Protein AF-A0A5C0E1Z8-F1 (afdb_monomer_lite)

Organism: NCBI:txid28198

Foldseek 3Di:
DKKWKFFPQQVRDIFIWRPQFPDDDPFKGKTFGDDDPDDPWDWDQDPVPRDIDTAGMWIQGPQQFIWGADPVVRDTHRRRGHMDMGDDPD

Radius of gyration: 12.48 Å; chains: 1; bounding box: 24×30×39 Å

Structure (mmCIF, N/CA/C/O backbone):
data_AF-A0A5C0E1Z8-F1
#
_entry.id   AF-A0A5C0E1Z8-F1
#
loop_
_atom_site.group_PDB
_atom_site.id
_atom_site.type_symbol
_atom_site.label_atom_id
_atom_site.label_alt_id
_atom_site.label_comp_id
_atom_site.label_asym_id
_atom_site.label_entity_id
_atom_site.label_seq_id
_atom_site.pdbx_PDB_ins_code
_atom_site.Cartn_x
_atom_site.Cartn_y
_atom_site.Cartn_z
_atom_site.occupancy
_atom_site.B_iso_or_equiv
_atom_site.auth_seq_id
_atom_site.auth_comp_id
_atom_site.auth_asym_id
_atom_site.auth_atom_id
_atom_site.pdbx_PDB_model_num
ATOM 1 N N . MET A 1 1 ? 1.702 -0.986 -16.596 1.00 86.06 1 MET A N 1
ATOM 2 C CA . MET A 1 1 ? 2.960 -1.436 -15.961 1.00 86.06 1 MET A CA 1
ATOM 3 C C . MET A 1 1 ? 2.698 -1.669 -14.478 1.00 86.06 1 MET A C 1
ATOM 5 O O . MET A 1 1 ? 1.860 -0.969 -13.910 1.00 86.06 1 MET A O 1
ATOM 9 N N . TYR A 1 2 ? 3.337 -2.670 -13.877 1.00 91.50 2 TYR A N 1
ATOM 10 C CA . TYR A 1 2 ? 3.107 -3.066 -12.483 1.00 91.50 2 TYR A CA 1
ATOM 11 C C . TYR A 1 2 ? 4.355 -2.834 -11.639 1.00 91.50 2 TYR A C 1
ATOM 13 O O . TYR A 1 2 ? 5.438 -2.605 -12.173 1.00 91.50 2 TYR A O 1
ATOM 21 N N . ALA A 1 3 ? 4.182 -2.850 -10.328 1.00 93.44 3 ALA A N 1
ATOM 22 C CA . ALA A 1 3 ? 5.276 -2.799 -9.381 1.00 93.44 3 ALA A CA 1
ATOM 23 C C . ALA A 1 3 ? 4.986 -3.723 -8.202 1.00 93.44 3 ALA A C 1
ATOM 25 O O . ALA A 1 3 ? 3.856 -4.164 -7.990 1.00 93.44 3 ALA A O 1
ATOM 26 N N . THR A 1 4 ? 6.020 -3.997 -7.429 1.00 93.31 4 THR A N 1
ATOM 27 C CA . THR A 1 4 ? 5.966 -4.835 -6.242 1.00 93.31 4 THR A CA 1
ATOM 28 C C . THR A 1 4 ? 6.266 -3.988 -5.012 1.00 93.31 4 THR A C 1
ATOM 30 O O . THR A 1 4 ? 7.211 -3.198 -5.023 1.00 93.31 4 THR A O 1
ATOM 33 N N . ILE A 1 5 ? 5.472 -4.169 -3.954 1.00 93.00 5 ILE A N 1
ATOM 34 C CA . ILE A 1 5 ? 5.729 -3.618 -2.618 1.00 93.00 5 ILE A CA 1
ATOM 35 C C . ILE A 1 5 ? 5.920 -4.779 -1.648 1.00 93.00 5 ILE A C 1
ATOM 37 O O . ILE A 1 5 ? 5.078 -5.677 -1.575 1.00 93.00 5 ILE A O 1
ATOM 41 N N . GLN A 1 6 ? 7.014 -4.741 -0.890 1.00 92.19 6 GLN A N 1
ATOM 42 C CA . GLN A 1 6 ? 7.338 -5.736 0.129 1.00 92.19 6 GLN A CA 1
ATOM 43 C C . GLN A 1 6 ? 7.663 -5.062 1.467 1.00 92.19 6 GLN A C 1
ATOM 45 O O . GLN A 1 6 ? 8.410 -4.088 1.489 1.00 92.19 6 GLN A O 1
ATOM 50 N N . SER A 1 7 ? 7.159 -5.604 2.577 1.00 89.19 7 SER A N 1
ATOM 51 C CA . SER A 1 7 ? 7.534 -5.215 3.943 1.00 89.19 7 SER A CA 1
ATOM 52 C C . SER A 1 7 ? 7.897 -6.448 4.763 1.00 89.19 7 SER A C 1
ATOM 54 O O . SER A 1 7 ? 7.080 -7.344 4.959 1.00 89.19 7 SER A O 1
ATOM 56 N N . GLU A 1 8 ? 9.118 -6.472 5.290 1.00 84.38 8 GLU A N 1
ATOM 57 C CA . GLU A 1 8 ? 9.562 -7.502 6.241 1.00 84.38 8 GLU A CA 1
ATOM 58 C C . GLU A 1 8 ? 8.987 -7.246 7.652 1.00 84.38 8 GLU A C 1
ATOM 60 O O . GLU A 1 8 ? 8.890 -8.157 8.468 1.00 84.38 8 GLU A O 1
ATOM 65 N N . TYR A 1 9 ? 8.536 -6.018 7.938 1.00 80.12 9 TYR A N 1
ATOM 66 C CA . TYR A 1 9 ? 8.028 -5.617 9.256 1.00 80.12 9 TYR A CA 1
ATOM 67 C C . TYR A 1 9 ? 6.530 -5.854 9.434 1.00 80.12 9 TYR A C 1
ATOM 69 O O . TYR A 1 9 ? 6.049 -5.983 10.560 1.00 80.12 9 TYR A O 1
ATOM 77 N N . PHE A 1 10 ? 5.786 -5.905 8.333 1.00 82.00 10 PHE A N 1
ATOM 78 C CA . PHE A 1 10 ? 4.347 -6.104 8.338 1.00 82.00 10 PHE A CA 1
ATOM 79 C C . PHE A 1 10 ? 4.021 -7.502 7.831 1.00 82.00 10 PHE A C 1
ATOM 81 O O . PHE A 1 10 ? 3.822 -7.694 6.644 1.00 82.00 10 PHE A O 1
ATOM 88 N N . HIS A 1 11 ? 4.003 -8.493 8.724 1.00 81.12 11 HIS A N 1
ATOM 89 C CA . HIS A 1 11 ? 3.589 -9.874 8.421 1.00 81.12 11 HIS A CA 1
ATOM 90 C C . HIS A 1 11 ? 4.268 -10.506 7.182 1.00 81.12 11 HIS A C 1
ATOM 92 O O . HIS A 1 11 ? 3.636 -11.297 6.483 1.00 81.12 11 HIS A O 1
ATOM 98 N N . ASN A 1 12 ? 5.531 -10.162 6.888 1.00 77.00 12 ASN A N 1
ATOM 99 C CA . ASN A 1 12 ? 6.220 -10.559 5.648 1.00 77.00 12 ASN A CA 1
ATOM 100 C C . ASN A 1 12 ? 5.401 -10.252 4.380 1.00 77.00 12 ASN A C 1
ATOM 102 O O . ASN A 1 12 ? 5.323 -11.052 3.447 1.00 77.00 12 ASN A O 1
ATOM 106 N N . PHE A 1 13 ? 4.745 -9.097 4.378 1.00 85.00 13 PHE A N 1
ATOM 107 C CA . PHE A 1 13 ? 3.847 -8.665 3.330 1.00 85.00 13 PHE A CA 1
ATOM 108 C C . PHE A 1 13 ? 4.565 -8.507 1.993 1.00 85.00 13 PHE A C 1
ATOM 110 O O . PHE A 1 13 ? 5.641 -7.913 1.906 1.00 85.00 13 PHE A O 1
ATOM 117 N N . HIS A 1 14 ? 3.926 -9.003 0.939 1.00 89.56 14 HIS A N 1
ATOM 118 C CA . HIS A 1 14 ? 4.399 -8.922 -0.432 1.00 89.56 14 HIS A CA 1
ATOM 119 C C . HIS A 1 14 ? 3.182 -8.831 -1.352 1.00 89.56 14 HIS A C 1
ATOM 121 O O . HIS A 1 14 ? 2.345 -9.733 -1.373 1.00 89.56 14 HIS A O 1
ATOM 127 N N . CYS A 1 15 ? 3.072 -7.744 -2.114 1.00 89.19 15 CYS A N 1
ATOM 128 C CA . CYS A 1 15 ? 1.984 -7.560 -3.065 1.00 89.19 15 CYS A CA 1
ATOM 129 C C . CYS A 1 15 ? 2.437 -6.932 -4.379 1.00 89.19 15 CYS A C 1
ATOM 131 O O . CYS A 1 15 ? 3.447 -6.226 -4.440 1.00 89.19 15 CYS A O 1
ATOM 133 N N . ARG A 1 16 ? 1.600 -7.106 -5.403 1.00 92.06 16 ARG A N 1
ATOM 134 C CA . ARG A 1 16 ? 1.706 -6.388 -6.670 1.00 92.06 16 ARG A CA 1
ATOM 135 C C . ARG A 1 16 ? 0.720 -5.223 -6.710 1.00 92.06 16 ARG A C 1
ATOM 137 O O . ARG A 1 16 ? -0.451 -5.387 -6.364 1.00 92.06 16 ARG A O 1
ATOM 144 N N . VAL A 1 17 ? 1.183 -4.076 -7.188 1.00 93.38 17 VAL A N 1
ATOM 145 C CA . VAL A 1 17 ? 0.414 -2.839 -7.360 1.00 93.38 17 VAL A CA 1
ATOM 146 C C . VAL A 1 17 ? 0.478 -2.334 -8.801 1.00 93.38 17 VAL A C 1
ATOM 148 O O . VAL A 1 17 ? 1.359 -2.712 -9.582 1.00 93.38 17 VAL A O 1
ATOM 151 N N . LYS A 1 18 ? -0.454 -1.451 -9.162 1.00 93.94 18 LYS A N 1
ATOM 152 C CA . LYS A 1 18 ? -0.305 -0.585 -10.337 1.00 93.94 18 LYS A CA 1
ATOM 153 C C . LYS A 1 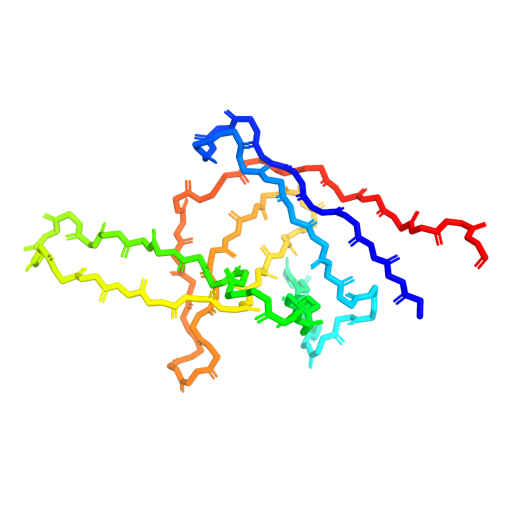18 ? 0.930 0.295 -10.121 1.00 93.94 18 LYS A C 1
ATOM 155 O O . LYS A 1 18 ? 1.092 0.863 -9.047 1.00 93.94 18 LYS A O 1
ATOM 160 N N . ALA A 1 19 ? 1.813 0.370 -11.117 1.00 92.94 19 ALA A N 1
ATOM 161 C CA . ALA A 1 19 ? 3.073 1.104 -10.963 1.00 92.94 19 ALA A CA 1
ATOM 162 C C . ALA A 1 19 ? 2.892 2.625 -10.936 1.00 92.94 19 ALA A C 1
ATOM 164 O O . ALA A 1 19 ? 3.748 3.340 -10.424 1.00 92.94 19 ALA A O 1
ATOM 165 N N . GLU A 1 20 ? 1.804 3.107 -11.530 1.00 94.44 20 GLU A N 1
ATOM 166 C CA . GLU A 1 20 ? 1.453 4.517 -11.497 1.00 94.44 20 GLU A CA 1
ATOM 167 C C . GLU A 1 20 ? 0.599 4.779 -10.251 1.00 94.44 20 GLU A C 1
ATOM 169 O O . GLU A 1 20 ? -0.387 4.059 -10.030 1.00 94.44 20 GLU A O 1
ATOM 174 N N . PRO A 1 21 ? 0.969 5.765 -9.419 1.00 95.31 21 PRO A N 1
ATOM 175 C CA . PRO A 1 21 ? 0.199 6.097 -8.238 1.00 95.31 21 PRO A CA 1
ATOM 176 C C . PRO A 1 21 ? -1.158 6.687 -8.633 1.00 95.31 21 PRO A C 1
ATOM 178 O O . PRO A 1 21 ? -1.273 7.482 -9.563 1.00 95.31 21 PRO A O 1
ATOM 181 N N . ILE A 1 22 ? -2.200 6.316 -7.893 1.00 95.75 22 ILE A N 1
ATOM 182 C CA . ILE A 1 22 ? -3.550 6.870 -8.069 1.00 95.75 22 ILE A CA 1
ATOM 183 C C . ILE A 1 22 ? -3.716 8.221 -7.361 1.00 95.75 22 ILE A C 1
ATOM 185 O O . ILE A 1 22 ? -4.641 8.974 -7.657 1.00 95.75 22 ILE A O 1
ATOM 189 N N . ILE A 1 23 ? -2.842 8.511 -6.393 1.00 96.12 23 ILE A N 1
ATOM 190 C CA . ILE A 1 23 ? -2.746 9.789 -5.690 1.00 96.12 23 ILE A CA 1
ATOM 191 C C . ILE A 1 23 ? -1.262 10.072 -5.484 1.00 96.12 23 ILE A C 1
ATOM 193 O O . ILE A 1 23 ? -0.552 9.235 -4.927 1.00 96.12 23 ILE A O 1
ATOM 197 N N . SER A 1 24 ? -0.828 11.266 -5.868 1.00 96.31 24 SER A N 1
ATOM 198 C CA . SER A 1 24 ? 0.500 11.787 -5.559 1.00 96.31 24 SER A CA 1
ATOM 199 C C . SER A 1 24 ? 0.358 13.072 -4.766 1.00 96.31 24 SER A C 1
ATOM 201 O O . SER A 1 24 ? -0.355 13.990 -5.169 1.00 96.31 24 SER A O 1
ATOM 203 N N . THR A 1 25 ? 1.031 13.119 -3.624 1.00 93.56 25 THR A N 1
ATOM 204 C CA . THR A 1 25 ? 1.145 14.304 -2.770 1.00 93.56 25 THR A CA 1
ATOM 205 C C . THR A 1 25 ? 2.620 14.690 -2.638 1.00 93.56 25 THR A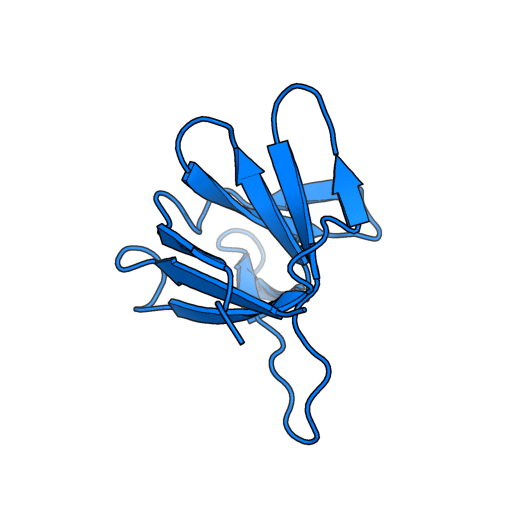 C 1
ATOM 207 O O . THR A 1 25 ? 3.488 14.012 -3.185 1.00 93.56 25 THR A O 1
ATOM 210 N N . GLN A 1 26 ? 2.919 15.772 -1.916 1.00 94.00 26 GLN A N 1
ATOM 211 C CA . GLN A 1 26 ? 4.309 16.140 -1.614 1.00 94.00 26 GLN A CA 1
ATOM 212 C C . GLN A 1 26 ? 4.994 15.121 -0.685 1.00 94.00 26 GLN A C 1
ATOM 214 O O . GLN A 1 26 ? 6.207 14.927 -0.768 1.00 94.00 26 GLN A O 1
ATOM 219 N N . ASP A 1 27 ? 4.213 14.440 0.157 1.00 93.25 27 ASP A N 1
ATOM 220 C CA . ASP A 1 27 ? 4.733 13.593 1.233 1.00 93.25 27 ASP A CA 1
ATOM 221 C C . ASP A 1 27 ? 4.735 12.103 0.878 1.00 93.25 27 ASP A C 1
ATOM 223 O O . ASP A 1 27 ? 5.598 11.354 1.337 1.00 93.25 27 ASP A O 1
ATOM 227 N N . TYR A 1 28 ? 3.763 11.657 0.078 1.00 95.38 28 TYR A N 1
ATOM 228 C CA . TYR A 1 28 ? 3.592 10.249 -0.272 1.00 95.38 28 TYR A CA 1
ATOM 229 C C . TYR A 1 28 ? 2.835 10.026 -1.583 1.00 95.38 28 TYR A C 1
ATOM 231 O O . TYR A 1 28 ? 2.033 10.849 -2.037 1.00 95.38 28 TYR A O 1
ATOM 239 N N . ASN A 1 29 ? 3.040 8.831 -2.132 1.00 97.00 29 ASN A N 1
ATOM 240 C CA . ASN A 1 29 ? 2.336 8.286 -3.284 1.00 97.00 29 ASN A CA 1
ATOM 241 C C . ASN A 1 29 ? 1.459 7.106 -2.863 1.00 97.00 29 ASN A C 1
ATOM 243 O O . ASN A 1 29 ? 1.905 6.250 -2.103 1.00 97.00 29 ASN A O 1
ATOM 247 N N . VAL A 1 30 ? 0.227 7.041 -3.366 1.00 96.81 30 VAL A N 1
ATOM 248 C CA . VAL A 1 30 ? -0.722 5.958 -3.087 1.00 96.81 30 VAL A CA 1
ATOM 249 C C . VAL A 1 30 ? -0.836 5.044 -4.294 1.00 96.81 30 VAL A C 1
ATOM 251 O O . VAL A 1 30 ? -1.207 5.477 -5.383 1.00 96.81 30 VAL A O 1
ATOM 254 N N . TYR A 1 31 ? -0.587 3.764 -4.067 1.00 95.75 31 TYR A N 1
ATOM 255 C CA . TYR A 1 31 ? -0.630 2.706 -5.060 1.00 95.75 31 TYR A CA 1
ATOM 256 C C . TYR A 1 31 ? -1.805 1.778 -4.788 1.00 95.75 31 TYR A C 1
ATOM 258 O O . TYR A 1 31 ? -2.109 1.451 -3.640 1.00 95.75 31 TYR A O 1
ATOM 266 N N . GLU A 1 32 ? -2.462 1.342 -5.855 1.00 94.88 32 GLU A N 1
ATOM 267 C CA . GLU A 1 32 ? -3.581 0.408 -5.792 1.00 94.88 32 GLU A CA 1
ATOM 268 C C . GLU A 1 32 ? -3.098 -1.017 -6.074 1.00 94.88 32 GLU A C 1
ATOM 270 O O . GLU A 1 32 ? -2.328 -1.248 -7.012 1.00 94.88 32 GLU A O 1
ATOM 275 N N . LEU A 1 33 ? -3.561 -1.976 -5.271 1.00 93.06 33 LEU A N 1
ATOM 276 C CA . LEU A 1 33 ? -3.319 -3.399 -5.500 1.00 93.06 33 LEU A CA 1
ATOM 277 C C . LEU A 1 33 ? -3.868 -3.833 -6.861 1.00 93.06 33 LEU A C 1
ATOM 279 O O . LEU A 1 33 ? -4.929 -3.389 -7.296 1.00 93.06 33 LEU A O 1
ATOM 283 N N . VAL A 1 34 ? -3.160 -4.737 -7.533 1.00 90.62 34 VAL A N 1
ATOM 284 C CA . VAL A 1 34 ? -3.636 -5.290 -8.806 1.00 90.62 34 VAL A CA 1
ATOM 285 C C . VAL A 1 34 ? -4.852 -6.185 -8.566 1.00 90.62 34 VAL A C 1
ATOM 287 O O . VAL A 1 34 ? -4.839 -7.049 -7.682 1.00 90.62 34 VAL A O 1
ATOM 290 N N . ASP A 1 35 ? -5.882 -6.002 -9.393 1.00 80.12 35 ASP A N 1
ATOM 291 C CA . ASP A 1 35 ? -7.043 -6.885 -9.420 1.00 80.12 35 ASP A CA 1
ATOM 292 C C . ASP A 1 35 ? -6.633 -8.308 -9.806 1.00 80.12 35 ASP A C 1
ATOM 294 O O . ASP A 1 35 ? -5.915 -8.544 -10.777 1.00 80.12 35 ASP A O 1
ATOM 298 N N . SER A 1 36 ? -7.086 -9.267 -9.008 1.00 72.25 36 SER A N 1
ATOM 299 C CA . SER A 1 36 ? -6.791 -10.688 -9.140 1.00 72.25 36 SER A CA 1
ATOM 300 C C . SER A 1 36 ? -8.090 -11.466 -8.977 1.00 72.25 36 SER A C 1
ATOM 302 O O . SER A 1 36 ? -9.006 -11.007 -8.294 1.00 72.25 36 SER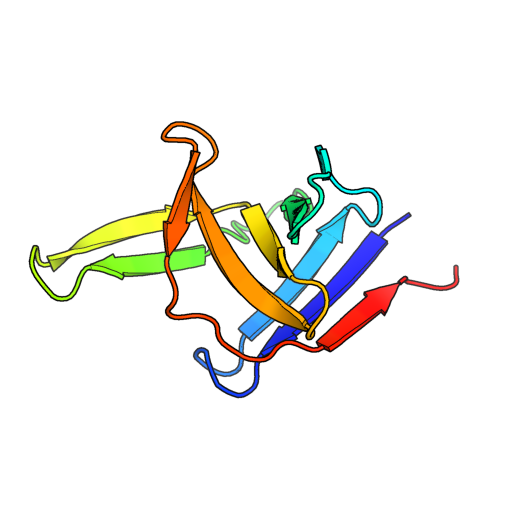 A O 1
ATOM 304 N N . GLN A 1 37 ? -8.165 -12.655 -9.582 1.00 69.44 37 GLN A N 1
ATOM 305 C CA . GLN A 1 37 ? -9.280 -13.583 -9.355 1.00 69.44 37 GLN A CA 1
ATOM 306 C C . GLN A 1 37 ? -9.387 -14.010 -7.884 1.00 69.44 37 GLN A C 1
ATOM 308 O O . GLN A 1 37 ? -10.476 -14.339 -7.422 1.00 69.44 37 GLN A O 1
ATOM 313 N N . PHE A 1 38 ? -8.275 -13.970 -7.145 1.00 69.12 38 PHE A N 1
ATOM 314 C CA . PHE A 1 38 ? -8.246 -14.199 -5.705 1.00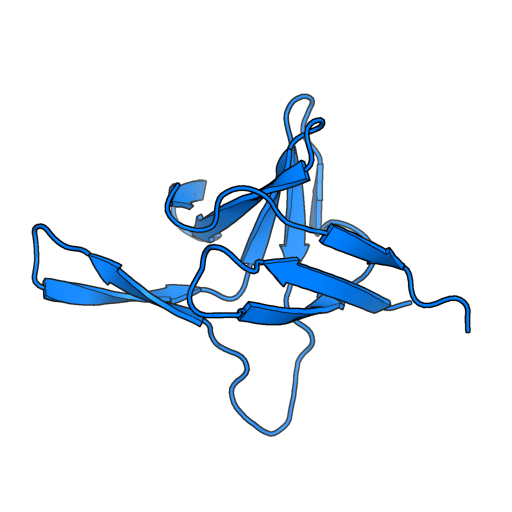 69.12 38 PHE A CA 1
ATOM 315 C C . PHE A 1 38 ? -8.125 -12.864 -4.955 1.00 69.12 38 PHE A C 1
ATOM 317 O O . PHE A 1 38 ? -7.356 -12.002 -5.393 1.00 69.12 38 PHE A O 1
ATOM 324 N N . PRO A 1 39 ? -8.847 -12.668 -3.833 1.00 63.72 39 PRO A N 1
ATOM 325 C CA . PRO A 1 39 ? -8.771 -11.430 -3.065 1.00 63.72 39 PRO A CA 1
ATOM 326 C C . PRO A 1 39 ? -7.338 -11.163 -2.585 1.00 63.72 39 PRO A C 1
ATOM 328 O O . PRO A 1 39 ? -6.823 -11.873 -1.728 1.00 63.72 39 PRO A O 1
ATOM 331 N N . ASN A 1 40 ? -6.715 -10.106 -3.112 1.00 74.38 40 ASN A N 1
ATOM 332 C CA . ASN A 1 40 ? -5.430 -9.577 -2.631 1.00 74.38 40 ASN A CA 1
ATOM 333 C C . ASN A 1 40 ? -5.613 -8.539 -1.510 1.00 74.38 40 ASN A C 1
ATOM 335 O O . ASN A 1 40 ? -4.684 -7.826 -1.150 1.00 74.38 40 ASN A O 1
ATOM 339 N N . ASP A 1 41 ? -6.832 -8.432 -0.995 1.00 84.38 41 ASP A N 1
ATOM 340 C CA . ASP A 1 41 ? -7.242 -7.506 0.047 1.00 84.38 41 ASP A CA 1
ATOM 341 C C . ASP A 1 41 ? -6.388 -7.655 1.312 1.00 84.38 41 ASP A C 1
ATOM 343 O O . ASP A 1 41 ? -6.249 -8.742 1.875 1.00 84.38 41 ASP A O 1
ATOM 347 N N . ILE A 1 42 ? -5.854 -6.539 1.805 1.00 86.25 42 ILE A N 1
ATOM 348 C CA . ILE A 1 42 ? -5.064 -6.518 3.034 1.00 86.25 42 ILE A CA 1
ATOM 349 C C . ILE A 1 42 ? -6.014 -6.366 4.211 1.00 86.25 42 ILE A C 1
ATOM 351 O O . ILE A 1 42 ? -6.710 -5.357 4.342 1.00 86.25 42 ILE A O 1
ATOM 355 N N . ILE A 1 43 ? -6.027 -7.356 5.098 1.00 84.56 43 ILE A N 1
ATOM 356 C CA . ILE A 1 43 ? -6.845 -7.324 6.306 1.00 84.56 43 ILE A CA 1
ATOM 357 C C . ILE A 1 43 ? -5.977 -6.846 7.468 1.00 84.56 43 ILE A C 1
ATOM 359 O O . ILE A 1 43 ? -5.096 -7.569 7.929 1.00 84.56 43 ILE A O 1
ATOM 363 N N . SER A 1 44 ? -6.258 -5.647 7.976 1.00 81.06 44 SER A N 1
ATOM 364 C CA . SER A 1 44 ? -5.660 -5.136 9.215 1.00 81.06 44 SER A CA 1
ATOM 365 C C . SER A 1 44 ? -6.709 -5.107 10.324 1.00 81.06 44 SER A C 1
ATOM 367 O O . SER A 1 44 ? -7.874 -4.749 10.112 1.00 81.06 44 SER A O 1
ATOM 369 N N . LYS A 1 45 ? -6.315 -5.537 11.524 1.00 76.31 45 LYS A N 1
ATOM 370 C CA . LYS A 1 45 ? -7.175 -5.527 12.708 1.00 76.31 45 LYS A CA 1
ATOM 371 C C . LYS A 1 45 ? -6.825 -4.304 13.542 1.00 76.31 45 LYS A C 1
ATOM 373 O O . LYS A 1 45 ? -5.694 -4.156 13.986 1.00 76.31 45 LYS A O 1
ATOM 378 N N . SER A 1 46 ? -7.810 -3.449 13.797 1.00 67.81 46 SER A N 1
ATOM 379 C CA . SER A 1 46 ? -7.623 -2.334 14.722 1.00 67.81 46 SER A CA 1
ATOM 380 C C . SER A 1 46 ? -7.491 -2.871 16.148 1.00 67.81 46 SER A C 1
ATOM 382 O O . SER A 1 46 ? -8.430 -3.482 16.668 1.00 67.81 46 SER A O 1
ATOM 384 N N . ASN A 1 47 ? -6.348 -2.613 16.789 1.00 61.56 47 ASN A N 1
ATOM 385 C CA . ASN A 1 47 ? -6.061 -3.071 18.153 1.00 61.56 47 ASN A CA 1
ATOM 386 C C . ASN A 1 47 ? -7.095 -2.577 19.181 1.00 61.56 47 ASN A C 1
ATOM 388 O O . ASN A 1 47 ? -7.436 -3.314 20.099 1.00 61.56 47 ASN A O 1
ATOM 392 N N . ASN A 1 48 ? -7.658 -1.379 18.989 1.00 60.25 48 ASN A N 1
ATOM 393 C CA . ASN A 1 48 ? -8.558 -0.757 19.969 1.00 60.25 48 ASN A CA 1
ATOM 394 C C . ASN A 1 48 ? -10.017 -1.213 19.864 1.00 60.25 48 ASN A C 1
ATOM 396 O O . ASN A 1 48 ? -10.761 -1.111 20.831 1.00 60.25 48 ASN A O 1
ATOM 400 N N . THR A 1 49 ? -10.461 -1.671 18.692 1.00 64.50 49 THR A N 1
ATOM 401 C CA . THR A 1 49 ? -11.887 -1.982 18.463 1.00 64.50 49 THR A CA 1
ATOM 402 C C . THR A 1 49 ? -12.136 -3.442 18.113 1.00 64.50 49 THR A C 1
ATOM 404 O O . THR A 1 49 ? -13.287 -3.862 18.028 1.00 64.50 49 THR A O 1
ATOM 407 N N . GLY A 1 50 ? -11.080 -4.211 17.826 1.00 68.56 50 GLY A N 1
ATOM 408 C CA . GLY A 1 50 ? -11.183 -5.573 17.307 1.00 68.56 50 GLY A CA 1
ATOM 409 C C . GLY A 1 50 ? -11.769 -5.665 15.893 1.00 68.56 50 GLY A C 1
ATOM 410 O O . GLY A 1 50 ? -11.813 -6.762 15.329 1.00 68.56 50 GLY A O 1
ATOM 411 N N . LYS A 1 51 ? -12.188 -4.538 15.299 1.00 76.50 51 LYS A N 1
ATOM 412 C CA . LYS A 1 51 ? -12.771 -4.480 13.960 1.00 76.50 51 LYS A CA 1
ATOM 413 C C . LYS A 1 51 ? -11.693 -4.739 12.913 1.00 76.50 51 LYS A C 1
ATOM 415 O O . LYS A 1 51 ? -10.603 -4.163 12.958 1.00 76.50 51 LYS A O 1
ATOM 420 N N . LYS A 1 52 ? -12.025 -5.608 11.961 1.00 81.19 52 LYS A N 1
ATOM 421 C CA . LYS A 1 52 ? -11.218 -5.856 10.767 1.00 81.19 52 LYS A CA 1
ATOM 422 C C . LYS A 1 52 ? -11.533 -4.774 9.741 1.00 81.19 52 LYS A C 1
ATOM 424 O O . LYS A 1 52 ? -12.702 -4.520 9.458 1.00 81.19 52 LYS A O 1
ATOM 429 N N . LYS A 1 53 ? -10.495 -4.147 9.203 1.00 84.50 53 LYS A N 1
ATOM 430 C CA . LYS A 1 53 ? -10.577 -3.266 8.042 1.00 84.50 53 LYS A CA 1
ATOM 431 C C . LYS A 1 53 ? -9.889 -3.939 6.865 1.00 84.50 53 LYS A C 1
ATOM 433 O O . LYS A 1 53 ? -8.902 -4.652 7.042 1.00 84.50 53 LYS A O 1
ATOM 438 N N . VAL A 1 54 ? -10.444 -3.706 5.685 1.00 87.00 54 VAL A N 1
ATOM 439 C CA . VAL A 1 54 ? -9.939 -4.234 4.424 1.00 87.00 54 VAL A CA 1
ATOM 440 C C . VAL A 1 54 ? -9.361 -3.084 3.615 1.00 87.00 54 VAL A C 1
ATOM 442 O O . VAL A 1 54 ? -10.026 -2.064 3.436 1.00 87.00 54 VAL A O 1
ATOM 445 N N . PHE A 1 55 ? -8.135 -3.253 3.136 1.00 90.94 55 PHE A N 1
ATOM 446 C CA . PHE A 1 55 ? -7.396 -2.246 2.392 1.00 90.94 55 PHE A CA 1
ATOM 447 C C . PHE A 1 55 ? -6.973 -2.786 1.029 1.00 90.94 55 PHE A C 1
ATOM 449 O O . PHE A 1 55 ? -6.531 -3.926 0.905 1.00 90.94 55 PHE A O 1
ATOM 456 N N . ARG A 1 56 ? -7.072 -1.924 0.014 1.00 93.00 56 ARG A N 1
ATOM 457 C CA . ARG A 1 56 ? -6.573 -2.174 -1.350 1.00 93.00 56 ARG A CA 1
ATOM 458 C C . ARG A 1 56 ? -5.561 -1.139 -1.831 1.00 93.00 56 ARG A C 1
ATOM 460 O O . ARG A 1 56 ? -5.180 -1.142 -2.996 1.00 93.00 56 ARG A O 1
ATOM 467 N N . HIS A 1 57 ? -5.147 -0.248 -0.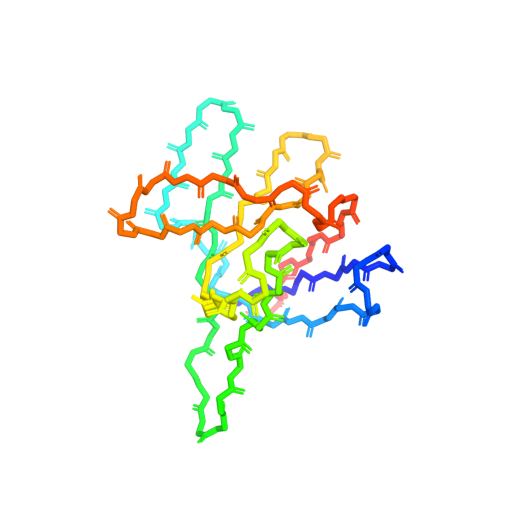938 1.00 94.38 57 HIS A N 1
ATOM 468 C CA . HIS A 1 57 ? -4.268 0.859 -1.267 1.00 94.38 57 HIS A CA 1
ATOM 469 C C . HIS A 1 57 ? -3.147 0.956 -0.248 1.00 94.38 57 HIS A C 1
ATOM 471 O O . HIS A 1 57 ? -3.375 0.798 0.954 1.00 94.38 57 HIS A O 1
ATOM 477 N N . ILE A 1 58 ? -1.951 1.232 -0.749 1.00 94.69 58 ILE A N 1
ATOM 478 C CA . ILE A 1 58 ? -0.742 1.398 0.045 1.00 94.69 58 ILE A CA 1
ATOM 479 C C . ILE A 1 58 ? -0.170 2.766 -0.277 1.00 94.69 58 ILE A C 1
ATOM 481 O O . ILE A 1 58 ? 0.070 3.069 -1.443 1.00 94.69 58 ILE A O 1
ATOM 485 N N . ALA A 1 59 ? 0.060 3.580 0.744 1.00 96.44 59 ALA A N 1
ATOM 486 C CA . ALA A 1 59 ? 0.843 4.795 0.600 1.00 96.44 59 ALA A CA 1
ATOM 487 C C . ALA A 1 59 ? 2.317 4.495 0.885 1.00 96.44 59 ALA A C 1
ATOM 489 O O . ALA A 1 59 ? 2.610 3.764 1.828 1.00 96.44 59 ALA A O 1
ATOM 490 N N . LEU A 1 60 ? 3.224 5.059 0.091 1.00 96.31 60 LEU A N 1
ATOM 491 C CA . LEU A 1 60 ? 4.663 5.072 0.343 1.00 96.31 60 LEU A CA 1
ATOM 492 C C . LEU A 1 60 ? 5.139 6.518 0.413 1.00 96.31 60 LEU A C 1
ATOM 494 O O . LEU A 1 60 ? 4.885 7.285 -0.520 1.00 96.31 60 LEU A O 1
ATOM 498 N N . ASP A 1 61 ? 5.818 6.878 1.498 1.00 95.00 61 ASP A N 1
ATOM 499 C CA . ASP A 1 61 ? 6.472 8.181 1.610 1.00 95.00 61 ASP A CA 1
ATOM 500 C C . ASP A 1 61 ? 7.836 8.223 0.902 1.00 95.00 61 ASP A C 1
ATOM 502 O O . ASP A 1 61 ? 8.352 7.220 0.398 1.00 95.00 61 ASP A O 1
ATOM 506 N N . ASN A 1 62 ? 8.444 9.409 0.898 1.00 91.62 62 ASN A N 1
ATOM 507 C CA . ASN A 1 62 ? 9.757 9.663 0.296 1.00 91.62 62 ASN A CA 1
ATOM 508 C C . ASN A 1 62 ? 10.916 8.907 0.981 1.00 91.62 62 ASN A C 1
ATOM 510 O O . ASN A 1 62 ? 12.027 8.875 0.455 1.00 91.62 62 ASN A O 1
ATOM 514 N N . GLN A 1 63 ? 10.677 8.300 2.144 1.00 92.75 63 GLN A N 1
ATOM 515 C CA . GLN A 1 63 ? 11.636 7.482 2.888 1.00 92.75 63 GLN A CA 1
ATOM 516 C C . GLN A 1 63 ? 11.362 5.977 2.726 1.00 92.75 63 GLN A C 1
ATOM 518 O O . GLN A 1 63 ? 12.043 5.155 3.337 1.00 92.75 63 GLN A O 1
ATOM 523 N N . ASN A 1 64 ? 10.405 5.605 1.868 1.00 91.31 64 ASN A N 1
ATOM 524 C CA . ASN A 1 64 ? 9.898 4.250 1.670 1.00 91.31 64 ASN A CA 1
ATOM 525 C C . ASN A 1 64 ? 9.185 3.642 2.888 1.00 91.31 64 ASN A C 1
ATOM 527 O O . ASN A 1 64 ? 9.025 2.420 2.953 1.00 91.31 64 ASN A O 1
ATOM 531 N N . ASN A 1 65 ? 8.709 4.438 3.845 1.00 94.00 65 ASN A N 1
ATOM 532 C CA . ASN A 1 65 ? 7.761 3.908 4.818 1.00 94.00 65 ASN A CA 1
ATOM 533 C C . ASN A 1 65 ? 6.409 3.709 4.136 1.00 94.00 65 ASN A C 1
ATOM 535 O O . ASN A 1 65 ? 5.886 4.594 3.458 1.00 94.00 65 ASN A O 1
ATOM 539 N N . GLY A 1 66 ? 5.864 2.514 4.320 1.00 93.56 66 GLY A N 1
ATOM 540 C CA . GLY A 1 66 ? 4.566 2.105 3.835 1.00 93.56 66 GLY A CA 1
ATOM 541 C C . GLY A 1 66 ? 3.477 2.215 4.883 1.00 93.56 66 GLY A C 1
ATOM 542 O O . GLY A 1 66 ? 3.678 1.988 6.080 1.00 93.56 66 GLY A O 1
ATOM 543 N N . TYR A 1 67 ? 2.286 2.505 4.385 1.00 93.88 67 TYR A N 1
ATOM 544 C CA . TYR A 1 67 ? 1.086 2.700 5.175 1.00 93.88 67 TYR A CA 1
ATOM 545 C C . TYR A 1 67 ? -0.097 2.068 4.454 1.00 93.88 67 TYR A C 1
ATOM 547 O O . TYR A 1 67 ? -0.216 2.182 3.232 1.00 93.88 67 TYR A O 1
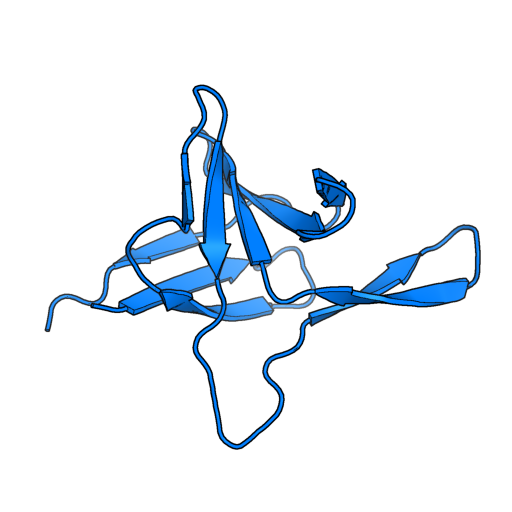ATOM 555 N N . LEU A 1 68 ? -1.013 1.448 5.196 1.00 92.88 68 LEU A N 1
ATOM 556 C CA . LEU A 1 68 ? -2.289 1.052 4.604 1.00 92.88 68 LEU A CA 1
ATOM 557 C C . LEU A 1 68 ? -3.149 2.305 4.443 1.00 92.88 68 LEU A C 1
ATOM 559 O O . LEU A 1 68 ? -3.279 3.095 5.376 1.00 92.88 68 LEU A O 1
ATOM 563 N N . PHE A 1 69 ? -3.728 2.501 3.262 1.00 93.69 69 PHE A N 1
ATOM 564 C CA . PHE A 1 69 ? -4.489 3.705 2.948 1.00 93.69 69 PHE A CA 1
ATOM 565 C C . PHE A 1 69 ? -5.975 3.394 2.773 1.00 93.69 69 PHE A C 1
ATOM 567 O O . PHE A 1 69 ? -6.379 2.610 1.910 1.00 93.69 69 PHE A O 1
ATOM 574 N N . ASP A 1 70 ? -6.816 4.025 3.590 1.00 91.94 70 ASP A N 1
ATOM 575 C CA . ASP A 1 70 ? -8.266 3.971 3.425 1.00 91.94 70 ASP A CA 1
ATOM 576 C C . ASP A 1 70 ? -8.683 4.999 2.369 1.00 91.94 70 ASP A C 1
ATOM 578 O O . ASP A 1 70 ? -8.748 6.198 2.636 1.00 91.94 70 ASP A O 1
ATOM 582 N N . ILE A 1 71 ? -8.975 4.538 1.152 1.00 90.81 71 ILE A N 1
ATOM 583 C CA . ILE A 1 71 ? -9.316 5.421 0.027 1.00 90.81 71 ILE A CA 1
ATOM 584 C C . ILE A 1 71 ? -10.610 6.216 0.244 1.00 90.81 71 ILE A C 1
ATOM 586 O O . ILE A 1 71 ? -10.754 7.292 -0.343 1.00 90.81 71 ILE A O 1
ATOM 590 N N . LYS A 1 72 ? -11.536 5.699 1.068 1.00 90.12 72 LYS A N 1
ATOM 591 C CA . LYS A 1 72 ? -12.842 6.315 1.334 1.00 90.12 72 LYS A CA 1
ATOM 592 C C . LYS A 1 72 ? -12.716 7.408 2.385 1.00 90.12 72 LYS A C 1
ATOM 594 O O . LYS A 1 72 ? -13.266 8.487 2.201 1.00 90.12 72 LYS A O 1
ATOM 599 N N . LEU A 1 73 ? -11.984 7.126 3.462 1.00 90.75 73 LEU A N 1
ATOM 600 C CA . LEU A 1 73 ? -11.775 8.071 4.563 1.00 90.75 73 LEU A CA 1
ATOM 601 C C . LEU A 1 73 ? -10.561 8.986 4.357 1.00 90.75 73 LEU A C 1
ATOM 603 O O . LEU A 1 73 ? -10.414 9.959 5.088 1.00 90.75 73 LEU A O 1
ATOM 607 N N . LYS A 1 74 ? -9.701 8.685 3.375 1.00 91.12 74 LYS A N 1
ATOM 608 C CA . LYS A 1 74 ? -8.423 9.369 3.113 1.00 91.12 74 LYS A CA 1
ATOM 609 C C . LYS A 1 74 ? -7.496 9.377 4.334 1.00 91.12 74 LYS A C 1
ATOM 611 O O . LYS A 1 74 ? -6.836 10.369 4.621 1.00 91.12 74 LYS A O 1
ATOM 616 N N . THR A 1 75 ? -7.443 8.256 5.052 1.00 91.12 75 THR A N 1
ATOM 617 C CA . THR A 1 75 ? -6.633 8.097 6.271 1.00 91.12 75 THR A CA 1
ATOM 618 C C . THR A 1 75 ? -5.547 7.040 6.108 1.00 91.12 75 THR A C 1
ATOM 620 O O . THR A 1 75 ? -5.770 6.026 5.443 1.00 91.12 75 THR A O 1
ATOM 623 N N . LEU A 1 76 ? -4.416 7.246 6.785 1.00 90.19 76 LEU A N 1
ATOM 624 C CA . LEU A 1 76 ? -3.285 6.318 6.847 1.00 90.19 76 LEU A CA 1
ATOM 625 C C . LEU A 1 76 ? -3.354 5.443 8.107 1.00 90.19 76 LEU A C 1
ATOM 627 O O . LEU A 1 76 ? -3.650 5.930 9.198 1.00 90.19 76 LEU A O 1
ATOM 631 N N . ASP A 1 77 ? -3.033 4.162 7.962 1.00 88.50 77 ASP A N 1
ATOM 632 C CA . ASP A 1 77 ? -2.740 3.238 9.056 1.00 88.50 77 ASP A CA 1
ATOM 633 C C . ASP A 1 77 ? -1.234 2.918 9.035 1.00 88.50 77 ASP A C 1
ATOM 635 O O . ASP A 1 77 ? -0.687 2.413 8.048 1.00 88.50 77 ASP A O 1
ATOM 639 N N . LEU A 1 78 ? -0.566 3.260 10.142 1.00 86.75 78 LEU A N 1
ATOM 640 C CA . LEU A 1 78 ? 0.891 3.344 10.253 1.00 86.75 78 LEU A CA 1
ATOM 641 C C . LEU A 1 78 ? 1.596 2.008 10.532 1.00 86.75 78 LEU A C 1
ATOM 643 O O . LEU A 1 78 ? 2.797 1.974 10.796 1.00 86.75 78 LEU A O 1
ATOM 647 N N . ASN A 1 79 ? 0.867 0.894 10.481 1.00 81.00 79 ASN A N 1
ATOM 648 C CA . ASN A 1 79 ? 1.395 -0.409 10.876 1.00 81.00 79 ASN A CA 1
ATOM 649 C C . ASN A 1 79 ? 2.369 -1.041 9.861 1.00 81.00 79 ASN A C 1
ATOM 651 O O . ASN A 1 79 ? 3.109 -1.947 10.244 1.00 81.00 79 ASN A O 1
ATOM 655 N N . MET A 1 80 ? 2.394 -0.593 8.595 1.00 84.69 80 MET A N 1
ATOM 656 C CA . MET A 1 80 ? 3.186 -1.247 7.535 1.00 84.69 80 MET A CA 1
ATOM 657 C C . MET A 1 80 ? 4.703 -0.998 7.627 1.00 84.69 80 MET A C 1
ATOM 659 O O . MET A 1 80 ? 5.483 -1.906 7.322 1.00 84.69 80 MET A O 1
ATOM 663 N N . LYS A 1 81 ? 5.110 0.193 8.095 1.00 88.00 81 LYS A N 1
ATOM 664 C CA . LYS A 1 81 ? 6.515 0.615 8.275 1.00 88.00 81 LYS A CA 1
ATOM 665 C C . LYS A 1 81 ? 7.345 0.473 6.990 1.00 88.00 81 LYS A C 1
ATOM 667 O O . LYS A 1 81 ? 6.797 0.489 5.894 1.00 88.00 81 LYS A O 1
ATOM 672 N N . LEU A 1 82 ? 8.670 0.384 7.111 1.00 92.00 82 LEU A N 1
ATOM 673 C CA . LEU A 1 82 ? 9.598 0.361 5.983 1.00 92.00 82 LEU A CA 1
ATOM 674 C C . LEU A 1 82 ? 9.233 -0.713 4.948 1.00 92.00 82 LEU A C 1
ATOM 676 O O . LEU A 1 82 ? 9.084 -1.893 5.272 1.00 92.00 82 LEU A O 1
ATOM 680 N N . CYS A 1 83 ? 9.132 -0.284 3.697 1.00 93.19 83 CYS A N 1
ATOM 681 C CA . CYS A 1 83 ? 8.806 -1.104 2.545 1.00 93.19 83 CYS A CA 1
ATOM 682 C C . CYS A 1 83 ? 9.885 -0.977 1.466 1.00 93.19 83 CYS A C 1
ATOM 684 O O . CYS A 1 83 ? 10.618 0.004 1.397 1.00 93.19 83 CYS A O 1
ATOM 686 N N . ARG A 1 84 ? 9.965 -1.965 0.576 1.00 93.25 84 ARG A N 1
ATOM 687 C CA . ARG A 1 84 ? 10.732 -1.889 -0.670 1.00 93.25 84 ARG A CA 1
ATOM 688 C C . ARG A 1 84 ? 9.760 -1.804 -1.839 1.00 93.25 84 ARG A C 1
ATOM 690 O O . ARG A 1 84 ? 8.870 -2.646 -1.944 1.00 93.25 84 ARG A O 1
ATOM 697 N N . TYR A 1 85 ? 9.952 -0.814 -2.706 1.00 93.31 85 TYR A N 1
ATOM 698 C CA . TYR A 1 85 ? 9.218 -0.656 -3.961 1.00 93.31 85 TYR A CA 1
ATOM 699 C C . TYR A 1 85 ? 10.111 -1.035 -5.142 1.00 93.31 85 TYR A C 1
ATOM 701 O O . TYR A 1 85 ? 11.244 -0.563 -5.243 1.00 93.31 85 TYR A O 1
ATOM 709 N N . LYS A 1 86 ? 9.604 -1.869 -6.051 1.00 94.31 86 LYS A N 1
ATOM 710 C CA . LYS A 1 86 ? 10.308 -2.259 -7.278 1.00 94.31 86 LYS A CA 1
ATOM 711 C C . LYS A 1 86 ? 9.350 -2.224 -8.463 1.00 94.31 86 LYS A C 1
ATOM 713 O O . LYS A 1 86 ? 8.393 -2.991 -8.486 1.00 94.31 86 LYS A O 1
ATOM 718 N N . LYS A 1 87 ? 9.606 -1.354 -9.445 1.00 92.31 87 LYS A N 1
ATOM 719 C CA . LYS A 1 87 ? 8.853 -1.319 -10.712 1.00 92.31 87 LYS A CA 1
ATOM 720 C C . LYS A 1 87 ? 9.220 -2.550 -11.552 1.00 92.31 87 LYS A C 1
ATOM 722 O O . LYS A 1 87 ? 10.387 -2.934 -11.594 1.00 92.31 87 LYS A O 1
ATOM 727 N N . ASP A 1 88 ? 8.239 -3.182 -12.188 1.00 88.31 88 ASP A N 1
ATOM 728 C CA . ASP A 1 88 ? 8.478 -4.331 -13.064 1.00 88.31 88 ASP A CA 1
ATOM 729 C C . ASP A 1 88 ? 9.028 -3.828 -14.414 1.00 88.31 88 ASP A C 1
ATOM 731 O O . ASP A 1 88 ? 8.356 -3.059 -15.099 1.00 88.31 88 ASP A O 1
ATOM 735 N N . GLU A 1 89 ? 10.224 -4.269 -14.813 1.00 75.56 89 GLU A N 1
ATOM 736 C CA . GLU A 1 89 ? 10.943 -3.796 -16.017 1.00 75.56 89 GLU A CA 1
ATOM 737 C C . GLU A 1 89 ? 10.571 -4.543 -17.316 1.00 75.56 89 GLU A C 1
ATOM 739 O O . GLU A 1 89 ? 11.420 -4.761 -18.175 1.00 75.56 89 GLU A O 1
ATOM 744 N N . ARG A 1 90 ? 9.320 -4.987 -17.465 1.00 58.84 90 ARG A N 1
ATOM 745 C CA . ARG A 1 90 ? 8.878 -5.660 -18.700 1.00 58.84 90 ARG A CA 1
ATOM 746 C C . ARG A 1 90 ? 8.395 -4.693 -19.767 1.00 58.84 90 ARG A C 1
ATOM 748 O O . ARG A 1 90 ? 7.604 -3.788 -19.414 1.00 58.84 90 ARG A O 1
#

pLDDT: mean 87.17, std 9.42, range [58.84, 97.0]

Secondary structure (DSSP, 8-state):
-EEEEEESSSTTEEEEEESS-SEE-SSEEEEEBPP-SS---EEEE-TTT--EEEE-EEEEETT-EEEEEETTTTEEEEEEEE-EEEE---

Sequence (90 aa):
MYATIQSEYFHNFHCRVKAEPIISTQDYNVYELVDSQFPNDIISKSNNTGKKKVFRHIALDNQNNGYLFDIKLKTLDLNMKLCRYKKDER